Protein AF-A0A2T6LWH9-F1 (afdb_monomer)

pLDDT: mean 79.12, std 18.4, range [28.56, 93.94]

Structure (mmCIF, N/CA/C/O backbone):
data_AF-A0A2T6LWH9-F1
#
_entry.id   AF-A0A2T6LWH9-F1
#
loop_
_atom_site.group_PDB
_atom_site.id
_atom_site.type_symbol
_atom_site.label_atom_id
_atom_site.label_alt_id
_atom_site.label_comp_id
_atom_site.label_asym_id
_atom_site.label_entity_id
_atom_site.label_seq_id
_atom_site.pdbx_PDB_ins_code
_atom_site.Cartn_x
_atom_site.Cartn_y
_atom_site.Cartn_z
_atom_site.occupancy
_atom_site.B_iso_or_equiv
_atom_site.auth_seq_id
_atom_site.auth_comp_id
_atom_site.auth_asym_id
_atom_site.auth_atom_id
_atom_site.pdbx_PDB_model_num
ATOM 1 N N . MET A 1 1 ? 9.712 -21.223 -6.547 1.00 38.16 1 MET A N 1
ATOM 2 C CA . MET A 1 1 ? 8.299 -20.858 -6.329 1.00 38.16 1 MET A CA 1
ATOM 3 C C . MET A 1 1 ? 8.100 -20.949 -4.828 1.00 38.16 1 MET A C 1
ATOM 5 O O . MET A 1 1 ? 8.478 -21.967 -4.273 1.00 38.16 1 MET A O 1
ATOM 9 N N . ILE A 1 2 ? 7.774 -19.849 -4.147 1.00 47.44 2 ILE A N 1
ATOM 10 C CA . ILE A 1 2 ? 7.689 -19.846 -2.679 1.00 47.44 2 ILE A CA 1
ATOM 11 C C . ILE A 1 2 ? 6.296 -20.373 -2.325 1.00 47.44 2 ILE A C 1
ATOM 13 O O . ILE A 1 2 ? 5.320 -19.653 -2.521 1.00 47.44 2 ILE A O 1
ATOM 17 N N . ASP A 1 3 ? 6.217 -21.611 -1.842 1.00 53.75 3 ASP A N 1
ATOM 18 C CA . ASP A 1 3 ? 4.989 -22.209 -1.311 1.00 53.75 3 ASP A CA 1
ATOM 19 C C . ASP A 1 3 ? 4.709 -21.620 0.079 1.00 53.75 3 ASP A C 1
ATOM 21 O O . ASP A 1 3 ? 5.124 -22.151 1.109 1.00 53.75 3 ASP A O 1
ATOM 25 N N . LEU A 1 4 ? 4.068 -20.450 0.111 1.00 56.03 4 LEU A N 1
ATOM 26 C CA . LEU A 1 4 ? 3.491 -19.913 1.341 1.00 56.03 4 LEU A CA 1
ATOM 27 C C . LEU A 1 4 ? 2.147 -20.614 1.575 1.00 56.03 4 LEU A C 1
ATOM 29 O O . LEU A 1 4 ? 1.330 -20.636 0.653 1.00 56.03 4 LEU A O 1
ATOM 33 N N . PRO A 1 5 ? 1.886 -21.167 2.773 1.00 59.97 5 PRO A N 1
ATOM 34 C CA . PRO A 1 5 ? 0.559 -21.671 3.092 1.00 59.97 5 PRO A CA 1
ATOM 35 C C . PRO A 1 5 ? -0.444 -20.526 2.928 1.00 59.97 5 PRO A C 1
ATOM 37 O O . PRO A 1 5 ? -0.227 -19.427 3.444 1.00 59.97 5 PRO A O 1
ATOM 40 N N . GLU A 1 6 ? -1.521 -20.774 2.183 1.00 68.00 6 GLU A N 1
ATOM 41 C CA . GLU A 1 6 ? -2.600 -19.811 1.970 1.00 68.00 6 GLU A CA 1
ATOM 42 C C . GLU A 1 6 ? -3.358 -19.616 3.289 1.00 68.00 6 GLU A C 1
ATOM 44 O O . GLU A 1 6 ? -4.351 -20.274 3.588 1.00 68.00 6 GLU A O 1
ATOM 49 N N . GLN A 1 7 ? -2.823 -18.751 4.145 1.00 73.00 7 GLN A N 1
ATOM 50 C CA . GLN A 1 7 ? -3.478 -18.341 5.374 1.00 73.00 7 GLN A CA 1
ATOM 51 C C . GLN A 1 7 ? -4.470 -17.235 5.040 1.00 73.00 7 GLN A C 1
ATOM 53 O O . GLN A 1 7 ? -4.091 -16.175 4.535 1.00 73.00 7 GLN A O 1
ATOM 58 N N . ALA A 1 8 ? -5.748 -17.492 5.322 1.00 77.38 8 ALA A N 1
ATOM 59 C CA . ALA A 1 8 ? -6.783 -16.482 5.189 1.00 77.38 8 ALA A CA 1
ATOM 60 C C . ALA A 1 8 ? -6.441 -15.299 6.117 1.00 77.38 8 ALA A C 1
ATOM 62 O O . ALA A 1 8 ? -6.259 -15.508 7.319 1.00 77.38 8 ALA A O 1
ATOM 63 N N . PRO A 1 9 ? -6.303 -14.073 5.588 1.00 87.62 9 PRO A N 1
ATOM 64 C CA . PRO A 1 9 ? -5.950 -12.921 6.403 1.00 87.62 9 PRO A CA 1
ATOM 65 C C . PRO A 1 9 ? -7.119 -12.528 7.311 1.00 87.62 9 PRO A C 1
ATOM 67 O O . PRO A 1 9 ? -8.267 -12.512 6.876 1.00 87.62 9 PRO A O 1
ATOM 70 N N . ASP A 1 10 ? -6.829 -12.107 8.543 1.00 89.44 10 ASP A N 1
ATOM 71 C CA . ASP A 1 10 ? -7.868 -11.666 9.490 1.00 89.44 10 ASP A CA 1
ATOM 72 C C . ASP A 1 10 ? -8.615 -10.408 9.010 1.00 89.44 10 ASP A C 1
ATOM 74 O O . ASP A 1 10 ? -9.790 -10.189 9.323 1.00 89.44 10 ASP A O 1
ATOM 78 N N . ALA A 1 11 ? -7.930 -9.545 8.253 1.00 91.19 11 ALA A N 1
ATOM 79 C CA . ALA A 1 11 ? -8.471 -8.284 7.767 1.00 91.19 11 ALA A CA 1
ATOM 80 C C . ALA A 1 11 ? -7.978 -7.938 6.359 1.00 91.19 11 ALA A C 1
ATOM 82 O O . ALA A 1 11 ? -6.804 -8.092 6.026 1.00 91.19 11 ALA A O 1
ATOM 83 N N . PHE A 1 12 ? -8.882 -7.373 5.562 1.00 91.12 12 PHE A N 1
ATOM 84 C CA . PHE A 1 12 ? -8.615 -6.868 4.223 1.00 91.12 12 PHE A CA 1
ATOM 85 C C . PHE A 1 12 ? -8.626 -5.337 4.222 1.00 91.12 12 PHE A C 1
ATOM 87 O O . PHE A 1 12 ? -9.663 -4.712 4.462 1.00 91.12 12 PHE A O 1
ATOM 94 N N . LEU A 1 13 ? -7.470 -4.727 3.951 1.00 91.94 13 LEU A N 1
ATOM 95 C CA . LEU A 1 13 ? -7.326 -3.279 3.805 1.00 91.94 13 LEU A CA 1
ATOM 96 C C . LEU A 1 13 ? -7.368 -2.920 2.323 1.00 91.94 13 LEU A C 1
ATOM 98 O O . LEU A 1 13 ? -6.512 -3.364 1.560 1.00 91.94 13 LEU A O 1
ATOM 102 N N . ALA A 1 14 ? -8.290 -2.047 1.926 1.00 90.62 14 ALA A N 1
ATOM 103 C CA . ALA A 1 14 ? -8.326 -1.550 0.555 1.00 90.62 14 ALA A CA 1
ATOM 104 C C . ALA A 1 14 ? -8.801 -0.101 0.461 1.00 90.62 14 ALA A C 1
ATOM 106 O O . ALA A 1 14 ? -9.325 0.487 1.409 1.00 90.62 14 ALA A O 1
ATOM 107 N N . ASP A 1 15 ? -8.574 0.493 -0.707 1.00 90.00 15 ASP A N 1
ATOM 108 C CA . ASP A 1 15 ? -9.056 1.825 -1.047 1.00 90.00 15 ASP A CA 1
ATOM 109 C C . ASP A 1 15 ? -10.573 1.936 -1.072 1.00 90.00 15 ASP A C 1
ATOM 111 O O . ASP A 1 15 ? -11.290 0.989 -1.379 1.00 90.00 15 ASP A O 1
ATOM 115 N N . LYS A 1 16 ? -11.053 3.167 -0.875 1.00 90.00 16 LYS A N 1
ATOM 116 C CA . LYS A 1 16 ? -12.455 3.568 -1.076 1.00 90.00 16 LYS A CA 1
ATOM 117 C C . LYS A 1 16 ? -13.004 3.148 -2.451 1.00 90.00 16 LYS A C 1
ATOM 119 O O . LYS A 1 16 ? -14.205 2.948 -2.615 1.00 90.00 16 LYS A O 1
ATOM 124 N N . GLY A 1 17 ? -12.129 3.005 -3.451 1.00 89.38 17 GLY A N 1
ATOM 125 C CA . GLY A 1 17 ? -12.476 2.477 -4.772 1.00 89.38 17 GLY A CA 1
ATOM 126 C C . GLY A 1 17 ? -13.015 1.042 -4.740 1.00 89.38 17 GLY A C 1
ATOM 127 O O . GLY A 1 17 ? -13.869 0.717 -5.557 1.00 89.38 17 GLY A O 1
ATOM 128 N N . TYR A 1 18 ? -12.616 0.233 -3.759 1.00 89.81 18 TYR A N 1
ATOM 129 C CA . TYR A 1 18 ? -13.063 -1.150 -3.566 1.00 89.81 18 TYR A CA 1
ATOM 130 C C . TYR A 1 18 ? -14.319 -1.269 -2.691 1.00 89.81 18 TYR A C 1
ATOM 132 O O . TYR A 1 18 ? -14.712 -2.372 -2.319 1.00 89.81 18 TYR A O 1
ATOM 140 N N . ASP A 1 19 ? -14.974 -0.153 -2.352 1.00 90.12 19 ASP A N 1
ATOM 141 C CA . ASP A 1 19 ? -16.279 -0.179 -1.689 1.00 90.12 19 ASP A CA 1
ATOM 142 C C . ASP A 1 19 ? -17.367 -0.604 -2.687 1.00 90.12 19 ASP A C 1
ATOM 144 O O . ASP A 1 19 ? -18.048 0.226 -3.290 1.00 90.12 19 ASP A O 1
ATOM 148 N N . ALA A 1 20 ? -17.482 -1.915 -2.883 1.00 91.50 20 ALA A N 1
ATOM 149 C CA . ALA A 1 20 ? -18.544 -2.567 -3.631 1.00 91.50 20 ALA A CA 1
ATOM 150 C C . ALA A 1 20 ? -19.192 -3.644 -2.756 1.00 91.50 20 ALA A C 1
ATOM 152 O O . ALA A 1 20 ? -18.507 -4.343 -2.006 1.00 91.50 20 ALA A O 1
ATOM 153 N N . ASP A 1 21 ? -20.509 -3.799 -2.871 1.00 91.62 21 ASP A N 1
ATOM 154 C CA . ASP A 1 21 ? -21.256 -4.745 -2.035 1.00 91.62 21 ASP A CA 1
ATOM 155 C C . ASP A 1 21 ? -20.889 -6.195 -2.339 1.00 91.62 21 ASP A C 1
ATOM 157 O O . ASP A 1 21 ? -20.741 -6.980 -1.410 1.00 91.62 21 ASP A O 1
ATOM 161 N N . ALA A 1 22 ? -20.612 -6.514 -3.606 1.00 92.44 22 ALA A N 1
ATOM 162 C CA . ALA A 1 22 ? -20.101 -7.824 -4.006 1.00 92.44 22 ALA A CA 1
ATOM 163 C C . ALA A 1 22 ? -18.764 -8.164 -3.320 1.00 92.44 22 ALA A C 1
ATOM 165 O O . ALA A 1 22 ? -18.598 -9.266 -2.811 1.00 92.44 22 ALA A O 1
ATOM 166 N N . ILE A 1 23 ? -17.838 -7.199 -3.238 1.00 91.69 23 ILE A N 1
ATOM 167 C CA . ILE A 1 23 ? -16.536 -7.390 -2.577 1.00 91.69 23 ILE A CA 1
ATOM 168 C C . ILE A 1 23 ? -16.736 -7.607 -1.076 1.00 91.69 23 ILE A C 1
ATOM 170 O O . ILE A 1 23 ? -16.125 -8.486 -0.481 1.00 91.69 23 ILE A O 1
ATOM 174 N N . ARG A 1 24 ? -17.606 -6.819 -0.439 1.00 91.50 24 ARG A N 1
ATOM 175 C CA . ARG A 1 24 ? -17.889 -6.974 0.993 1.00 91.50 24 ARG A CA 1
ATOM 176 C C . ARG A 1 24 ? -18.602 -8.289 1.310 1.00 91.50 24 ARG A C 1
ATOM 178 O O . ARG A 1 24 ? -18.323 -8.858 2.359 1.00 91.50 24 ARG A O 1
ATOM 185 N N . ALA A 1 25 ? -19.493 -8.749 0.433 1.00 92.88 25 ALA A N 1
ATOM 186 C CA . ALA A 1 25 ? -20.184 -10.026 0.573 1.00 92.88 25 ALA A CA 1
ATOM 187 C C . ALA A 1 25 ? -19.205 -11.205 0.476 1.00 92.88 25 ALA A C 1
ATOM 189 O O . ALA A 1 25 ? -19.201 -12.045 1.370 1.00 92.88 25 ALA A O 1
ATOM 190 N N . ASP A 1 26 ? -18.314 -11.206 -0.521 1.00 92.69 26 ASP A N 1
ATOM 191 C CA . ASP A 1 26 ? -17.258 -12.223 -0.663 1.00 92.69 26 ASP A CA 1
ATOM 192 C C . ASP A 1 26 ? -16.306 -12.231 0.550 1.00 92.69 26 ASP A C 1
ATOM 194 O O . ASP A 1 26 ? -15.997 -13.283 1.107 1.00 92.69 26 ASP A O 1
ATOM 198 N N . LEU A 1 27 ? -15.906 -11.055 1.052 1.00 92.25 27 LEU A N 1
ATOM 199 C CA . LEU A 1 27 ? -15.089 -10.964 2.269 1.00 92.25 27 LEU A CA 1
ATOM 200 C C . LEU A 1 27 ? -15.820 -11.502 3.508 1.00 92.25 27 LEU A C 1
ATOM 202 O O . LEU A 1 27 ? -15.203 -12.165 4.341 1.00 92.25 27 LEU A O 1
ATOM 206 N N . ALA A 1 28 ? -17.124 -11.240 3.632 1.00 91.75 28 ALA A N 1
ATOM 207 C CA . ALA A 1 28 ? -17.933 -11.752 4.733 1.00 91.75 28 ALA A CA 1
ATOM 208 C C . ALA A 1 28 ? -18.085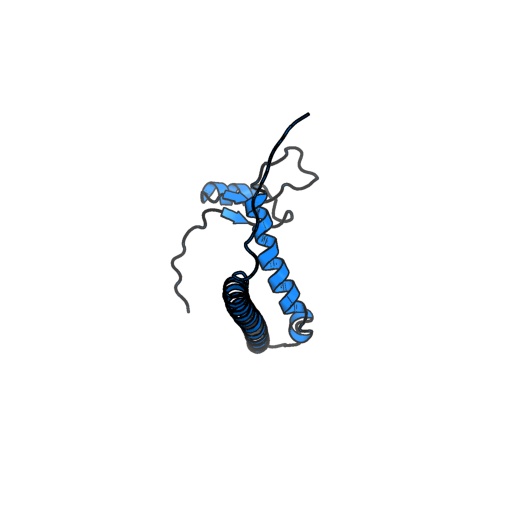 -13.280 4.670 1.00 91.75 28 ALA A C 1
ATOM 210 O O . ALA A 1 28 ? -17.960 -13.941 5.702 1.00 91.75 28 ALA A O 1
ATOM 211 N N . GLU A 1 29 ? -18.280 -13.844 3.475 1.00 92.94 29 GLU A N 1
ATOM 212 C CA . GLU A 1 29 ? -18.329 -15.292 3.239 1.00 92.94 29 GLU A CA 1
ATOM 213 C C . GLU A 1 29 ? -17.015 -15.970 3.650 1.00 92.94 29 GLU A C 1
ATOM 215 O O . GLU A 1 29 ? -17.013 -16.986 4.348 1.00 92.94 29 GLU A O 1
ATOM 220 N N . ARG A 1 30 ? -15.883 -15.339 3.322 1.00 90.88 30 ARG A N 1
ATOM 221 C CA . ARG A 1 30 ? -14.537 -15.798 3.697 1.00 90.88 30 ARG A CA 1
ATOM 222 C C . ARG A 1 30 ? -14.161 -15.514 5.155 1.00 90.88 30 ARG A C 1
ATOM 224 O O . ARG A 1 30 ? -13.056 -15.858 5.564 1.00 90.88 30 ARG A O 1
ATOM 231 N N . LYS A 1 31 ? -15.051 -14.898 5.945 1.00 91.69 31 LYS A N 1
ATOM 232 C CA . LYS A 1 31 ? -14.813 -14.468 7.339 1.00 91.69 31 LYS A CA 1
ATOM 233 C C . LYS A 1 31 ? -13.643 -13.483 7.497 1.00 91.69 31 LYS A C 1
ATOM 235 O O . LYS A 1 31 ? -13.013 -13.430 8.549 1.00 91.69 31 LYS A O 1
ATOM 240 N N . ILE A 1 32 ? -13.379 -12.670 6.476 1.00 92.31 32 ILE A N 1
ATOM 241 C CA . ILE A 1 32 ? -12.313 -11.662 6.468 1.00 92.31 32 ILE A CA 1
ATOM 242 C C . ILE A 1 32 ? -12.902 -10.296 6.833 1.00 92.31 32 ILE A C 1
ATOM 244 O O . ILE A 1 32 ? -13.871 -9.829 6.227 1.00 92.31 32 ILE A O 1
ATOM 248 N N . LYS A 1 33 ? -12.300 -9.589 7.797 1.00 92.62 33 LYS A N 1
ATOM 249 C CA . LYS A 1 33 ? -12.771 -8.254 8.197 1.00 92.62 33 LYS A CA 1
ATOM 250 C C . LYS A 1 33 ? -12.495 -7.222 7.099 1.00 92.62 33 LYS A C 1
ATOM 252 O O . LYS A 1 33 ? -11.346 -6.877 6.836 1.00 92.62 33 LYS A O 1
ATOM 257 N N . ALA A 1 34 ? -13.542 -6.651 6.505 1.00 92.81 34 ALA A N 1
ATOM 258 C CA . ALA A 1 34 ? -13.408 -5.597 5.498 1.00 92.81 34 ALA A CA 1
ATOM 259 C C . ALA A 1 34 ? -13.078 -4.229 6.132 1.00 92.81 34 ALA A C 1
ATOM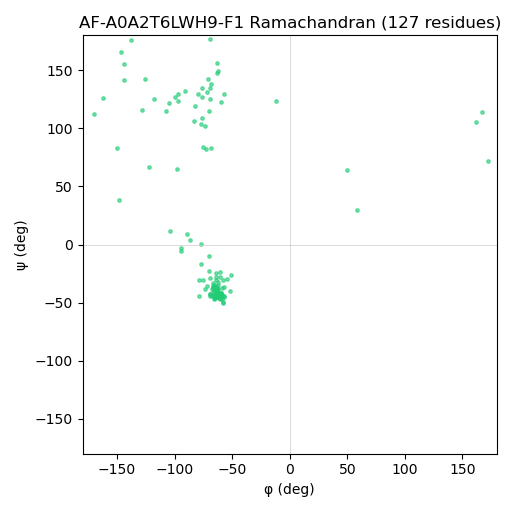 261 O O . ALA A 1 34 ? -13.957 -3.536 6.649 1.00 92.81 34 ALA A O 1
ATOM 262 N N . VAL A 1 35 ? -11.819 -3.793 6.044 1.00 93.94 35 VAL A N 1
ATOM 263 C CA . VAL A 1 35 ? -11.355 -2.465 6.484 1.00 93.94 35 VAL A CA 1
ATOM 264 C C . VAL A 1 35 ? -11.274 -1.532 5.275 1.00 93.94 35 VAL A C 1
ATOM 266 O O . VAL A 1 35 ? -10.209 -1.088 4.845 1.00 93.94 35 VAL A O 1
ATOM 269 N N . ILE A 1 36 ? -12.450 -1.264 4.707 1.00 92.44 36 ILE A N 1
ATOM 270 C CA . ILE A 1 36 ? -12.637 -0.420 3.524 1.00 92.44 36 ILE A CA 1
ATOM 271 C C . ILE A 1 36 ? -13.505 0.779 3.923 1.00 92.44 36 ILE A C 1
ATOM 273 O O . ILE A 1 36 ? -14.617 0.576 4.427 1.00 92.44 36 ILE A O 1
ATOM 277 N N . PRO A 1 37 ? -13.056 2.024 3.698 1.00 92.06 37 PRO A N 1
ATOM 278 C CA . PRO A 1 37 ? -13.881 3.197 3.935 1.00 92.06 37 PRO A CA 1
ATOM 279 C C . PRO A 1 37 ? -15.029 3.248 2.924 1.00 92.06 37 PRO A C 1
ATOM 281 O O . PRO A 1 37 ? -14.836 3.009 1.732 1.00 92.06 37 PRO A O 1
ATOM 284 N N . GLY A 1 38 ? -16.225 3.601 3.393 1.00 91.12 38 GLY A N 1
ATOM 285 C CA . GLY A 1 38 ? -17.391 3.758 2.524 1.00 91.12 38 GLY A CA 1
ATOM 286 C C . GLY A 1 38 ? -17.223 4.886 1.497 1.00 91.12 38 GLY A C 1
ATOM 287 O O . GLY A 1 38 ? -16.594 5.919 1.765 1.00 91.12 38 GLY A O 1
ATOM 288 N N . ARG A 1 39 ? -17.816 4.714 0.312 1.00 89.06 39 ARG A N 1
ATOM 289 C CA . ARG A 1 39 ? -17.941 5.774 -0.692 1.00 89.06 39 ARG A CA 1
ATOM 290 C C . ARG A 1 39 ? -18.786 6.931 -0.154 1.00 89.06 39 ARG A C 1
ATOM 292 O O . ARG A 1 39 ? -19.702 6.735 0.633 1.00 89.06 39 ARG A O 1
ATOM 299 N N . SER A 1 40 ? -18.493 8.154 -0.603 1.00 86.19 40 SER A N 1
ATOM 300 C CA . SER A 1 40 ? -19.229 9.360 -0.175 1.00 86.19 40 SER A CA 1
ATOM 301 C C . SER A 1 40 ? -20.693 9.337 -0.609 1.00 86.19 40 SER A C 1
ATOM 303 O O . SER A 1 40 ? -21.532 9.907 0.072 1.00 86.19 40 SER A O 1
ATOM 305 N N . ASN A 1 41 ? -20.998 8.646 -1.709 1.00 86.69 41 ASN A N 1
ATOM 306 C CA . ASN A 1 41 ? -22.350 8.545 -2.261 1.00 86.69 41 ASN A CA 1
ATOM 307 C C . ASN A 1 41 ? -23.163 7.405 -1.626 1.00 86.69 41 ASN A C 1
ATOM 309 O O . ASN A 1 41 ? -24.271 7.113 -2.072 1.00 86.69 41 ASN A O 1
ATOM 313 N N . ARG A 1 42 ? -22.614 6.708 -0.624 1.00 86.69 42 ARG A N 1
ATOM 314 C CA . ARG A 1 42 ? -23.304 5.596 0.022 1.00 86.69 42 ARG A CA 1
ATOM 315 C C . ARG A 1 42 ? -24.374 6.141 0.967 1.00 86.69 42 ARG A C 1
ATOM 317 O O . ARG A 1 42 ? -24.074 6.944 1.844 1.00 86.69 42 ARG A O 1
ATOM 324 N N . ARG A 1 43 ? -25.616 5.672 0.806 1.00 87.38 43 ARG A N 1
ATOM 325 C CA . ARG A 1 43 ? -26.749 6.059 1.670 1.00 87.38 43 ARG A CA 1
ATOM 326 C C . ARG A 1 43 ? -26.547 5.631 3.123 1.00 87.38 43 ARG A C 1
ATOM 328 O O . ARG A 1 43 ? -26.916 6.356 4.037 1.00 87.38 43 ARG A O 1
ATOM 335 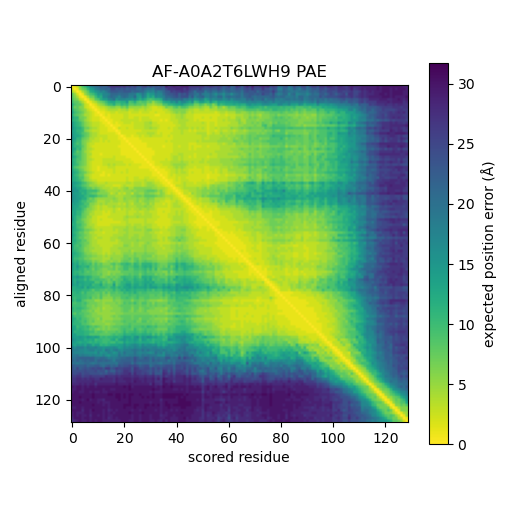N N . VAL A 1 44 ? -25.956 4.455 3.320 1.00 86.94 44 VAL A N 1
ATOM 336 C CA . VAL A 1 44 ? -25.663 3.895 4.641 1.00 86.94 44 VAL A CA 1
ATOM 337 C C . VAL A 1 44 ? -24.176 4.037 4.917 1.00 86.94 44 VAL A C 1
ATOM 339 O O . VAL A 1 44 ? -23.342 3.531 4.162 1.00 86.94 44 VAL A O 1
ATOM 342 N N . LYS A 1 45 ? -23.839 4.722 6.009 1.00 86.38 45 LYS A N 1
ATOM 343 C CA . LYS A 1 45 ? -22.455 4.862 6.452 1.00 86.38 45 LYS A CA 1
ATOM 344 C C . LYS A 1 45 ? -21.961 3.530 7.008 1.00 86.38 45 LYS A C 1
ATOM 346 O O . LYS A 1 45 ? -22.629 2.914 7.830 1.00 86.38 45 LYS A O 1
ATOM 351 N N . ILE A 1 46 ? -20.781 3.109 6.563 1.00 88.19 46 ILE A N 1
ATOM 352 C CA . ILE A 1 46 ? -20.123 1.913 7.082 1.00 88.19 46 ILE A CA 1
ATOM 353 C C . ILE A 1 46 ? -19.067 2.320 8.096 1.00 88.19 46 ILE A C 1
ATOM 355 O O . ILE A 1 46 ? -18.183 3.1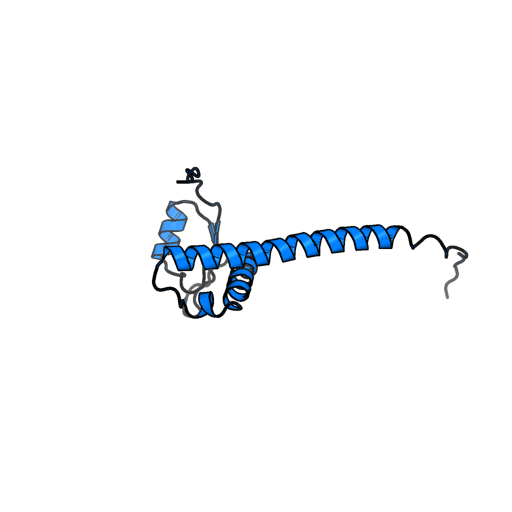27 7.792 1.00 88.19 46 ILE A O 1
ATOM 359 N N . GLU A 1 47 ? -19.151 1.719 9.277 1.00 88.62 47 GLU A N 1
ATOM 360 C CA . GLU A 1 47 ? -18.105 1.790 10.286 1.00 88.62 47 GLU A CA 1
ATOM 361 C C . GLU A 1 47 ? -16.943 0.869 9.905 1.00 88.62 47 GLU A C 1
ATOM 363 O O . GLU A 1 47 ? -17.125 -0.270 9.475 1.00 88.62 47 GLU A O 1
ATOM 368 N N . TYR A 1 48 ? -15.728 1.390 10.034 1.00 90.00 48 TYR A N 1
ATOM 369 C CA . TYR A 1 48 ? -14.499 0.669 9.731 1.00 90.00 48 TYR A CA 1
ATOM 370 C C . TYR A 1 48 ? -13.410 1.066 10.724 1.00 90.00 48 TYR A C 1
ATOM 372 O O . TYR A 1 48 ? -13.417 2.160 11.294 1.00 90.00 48 TYR A O 1
ATOM 380 N N . ASP A 1 49 ? -12.440 0.176 10.908 1.00 91.81 49 ASP A N 1
ATOM 381 C CA . ASP A 1 49 ? -11.320 0.417 11.808 1.00 91.81 49 ASP A CA 1
ATOM 382 C C . ASP A 1 49 ? -10.343 1.435 11.202 1.00 91.81 49 ASP A C 1
ATOM 384 O O . ASP A 1 49 ? -9.541 1.126 10.316 1.00 91.81 49 ASP A O 1
ATOM 388 N N . ARG A 1 50 ? -10.414 2.681 11.680 1.00 90.50 50 ARG A N 1
ATOM 389 C CA . ARG A 1 50 ? -9.547 3.774 11.217 1.00 90.50 50 ARG A CA 1
ATOM 390 C C . ARG A 1 50 ? -8.083 3.568 11.593 1.00 90.50 50 ARG A C 1
ATOM 392 O O . ARG A 1 50 ? -7.208 4.000 10.842 1.00 90.50 50 ARG A O 1
ATOM 399 N N . ALA A 1 51 ? -7.809 2.949 12.741 1.00 91.44 51 ALA A N 1
ATOM 400 C CA . ALA A 1 51 ? -6.444 2.718 13.200 1.00 91.44 51 ALA A CA 1
ATOM 401 C C . ALA A 1 51 ? -5.754 1.687 12.303 1.00 91.44 51 ALA A C 1
ATOM 403 O O . ALA A 1 51 ? -4.619 1.897 11.869 1.00 91.44 51 ALA A O 1
ATOM 404 N N . LEU A 1 52 ? -6.479 0.626 11.953 1.00 90.31 52 LEU A N 1
ATOM 405 C CA . LEU A 1 52 ? -6.012 -0.407 11.039 1.00 90.31 52 LEU A CA 1
ATOM 406 C C . LEU A 1 52 ? -5.893 0.138 9.607 1.00 90.31 52 LEU A C 1
ATOM 408 O O . LEU A 1 52 ? -4.856 -0.035 8.970 1.00 90.31 52 LEU A O 1
ATOM 412 N N . TYR A 1 53 ? -6.864 0.931 9.141 1.00 92.62 53 TYR A N 1
ATOM 413 C CA . TYR A 1 53 ? -6.795 1.597 7.834 1.00 92.62 53 TYR A CA 1
ATOM 414 C C . TYR A 1 53 ? -5.554 2.500 7.678 1.00 92.62 53 TYR A C 1
ATOM 416 O O . TYR A 1 53 ? -4.937 2.536 6.612 1.00 92.62 53 TYR A O 1
ATOM 424 N N . LYS A 1 54 ? -5.118 3.183 8.748 1.00 90.06 54 LYS A N 1
ATOM 425 C CA . LYS A 1 54 ? -3.917 4.042 8.737 1.00 90.06 54 LYS A CA 1
ATOM 426 C C . LYS A 1 54 ? -2.632 3.276 8.401 1.00 90.06 54 LYS A C 1
ATOM 428 O O . LYS A 1 54 ? -1.676 3.877 7.910 1.00 90.06 54 LYS A O 1
ATOM 433 N N . GLN A 1 55 ? -2.589 1.962 8.627 1.00 89.44 55 GLN A N 1
ATOM 434 C CA . GLN A 1 55 ? -1.413 1.148 8.309 1.00 89.44 55 GLN A CA 1
ATOM 435 C C . GLN A 1 55 ? -1.109 1.114 6.806 1.00 89.44 55 GLN A C 1
ATOM 437 O O . GLN A 1 55 ? 0.059 0.987 6.432 1.00 89.44 55 GLN A O 1
ATOM 442 N N . ARG A 1 56 ? -2.114 1.338 5.949 1.00 89.88 56 ARG A N 1
ATOM 443 C CA . ARG A 1 56 ? -1.944 1.418 4.493 1.00 89.88 56 ARG A CA 1
ATOM 444 C C . ARG A 1 56 ? -0.959 2.504 4.055 1.00 89.88 56 ARG A C 1
ATOM 446 O O . ARG A 1 56 ? -0.233 2.306 3.084 1.00 89.88 56 ARG A O 1
ATOM 453 N N . ASN A 1 57 ? -0.846 3.594 4.820 1.00 90.06 57 ASN A N 1
ATOM 454 C CA . ASN A 1 57 ? 0.119 4.663 4.552 1.00 90.06 57 ASN A CA 1
ATOM 455 C C . ASN A 1 57 ? 1.560 4.132 4.451 1.00 90.06 57 ASN A C 1
ATOM 457 O O . ASN A 1 57 ? 2.365 4.669 3.702 1.00 90.06 57 ASN A O 1
ATOM 461 N N . ARG A 1 58 ? 1.904 3.046 5.159 1.00 87.81 58 ARG A N 1
ATOM 462 C CA . ARG A 1 58 ? 3.241 2.434 5.068 1.00 87.81 58 ARG A CA 1
ATOM 463 C C . ARG A 1 58 ? 3.531 1.908 3.661 1.00 87.81 58 ARG A C 1
ATOM 465 O O . ARG A 1 58 ? 4.629 2.110 3.148 1.00 87.81 58 ARG A O 1
ATOM 472 N N . ILE A 1 59 ? 2.537 1.275 3.039 1.00 87.12 59 ILE A N 1
ATOM 473 C CA . ILE A 1 59 ? 2.626 0.742 1.677 1.00 87.12 59 ILE A CA 1
ATOM 474 C C . ILE A 1 59 ? 2.698 1.899 0.672 1.00 87.12 59 ILE A C 1
ATOM 476 O O . ILE A 1 59 ? 3.549 1.898 -0.215 1.00 87.12 59 ILE A O 1
ATOM 480 N N . GLU A 1 60 ? 1.868 2.929 0.846 1.00 89.19 60 GLU A N 1
ATOM 481 C CA . GLU A 1 60 ? 1.886 4.127 -0.005 1.00 89.19 60 GLU A CA 1
ATOM 482 C C . GLU A 1 60 ? 3.229 4.863 0.058 1.00 89.19 60 GLU A C 1
ATOM 484 O O . GLU A 1 60 ? 3.798 5.192 -0.984 1.00 89.19 60 GLU A O 1
ATOM 489 N N . CYS A 1 61 ? 3.782 5.061 1.260 1.00 89.31 61 CYS A N 1
ATOM 490 C CA . CYS A 1 61 ? 5.110 5.642 1.440 1.00 89.31 61 CYS A CA 1
ATOM 491 C C . CYS A 1 61 ? 6.183 4.812 0.727 1.00 89.31 61 CYS A C 1
ATOM 493 O O . CYS A 1 61 ? 7.027 5.381 0.036 1.00 89.31 61 CYS A O 1
ATOM 495 N N . MET A 1 62 ? 6.139 3.478 0.837 1.00 87.94 62 MET A N 1
ATOM 496 C CA . MET A 1 62 ? 7.075 2.593 0.136 1.00 87.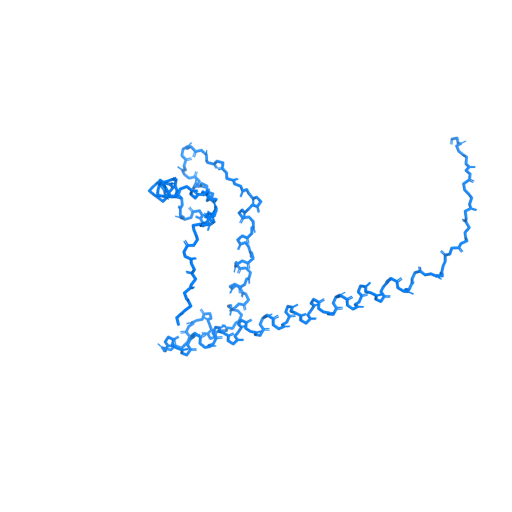94 62 MET A CA 1
ATOM 497 C C . MET A 1 62 ? 7.015 2.804 -1.383 1.00 87.94 62 MET A C 1
ATOM 499 O O . MET A 1 62 ? 8.049 3.020 -2.015 1.00 87.94 62 MET A O 1
ATOM 503 N N . PHE A 1 63 ? 5.818 2.807 -1.974 1.00 86.75 63 PHE A N 1
ATOM 504 C CA . PHE A 1 63 ? 5.665 3.066 -3.408 1.00 86.75 63 PHE A CA 1
ATOM 505 C C . PHE A 1 63 ? 6.093 4.482 -3.800 1.00 86.75 63 PHE A C 1
ATOM 507 O O . PHE A 1 63 ? 6.697 4.660 -4.858 1.00 86.75 63 PHE A O 1
ATOM 514 N N . GLY A 1 64 ? 5.845 5.479 -2.948 1.00 90.56 64 GLY A N 1
ATOM 515 C CA . GLY A 1 64 ? 6.361 6.835 -3.126 1.00 90.56 64 GLY A CA 1
ATOM 516 C C . GLY A 1 64 ? 7.888 6.859 -3.216 1.00 90.56 64 GLY A C 1
ATOM 517 O O . GLY A 1 64 ? 8.442 7.471 -4.126 1.00 90.56 64 GLY A O 1
ATOM 518 N N . HIS A 1 65 ? 8.577 6.120 -2.343 1.00 88.31 65 HIS A N 1
ATOM 519 C CA . HIS A 1 65 ? 10.035 5.995 -2.389 1.00 88.31 65 HIS A CA 1
ATOM 520 C C . HIS A 1 65 ? 10.538 5.266 -3.638 1.00 88.31 65 HIS A C 1
ATOM 522 O O . HIS A 1 65 ? 11.540 5.686 -4.217 1.00 88.31 65 HIS A O 1
ATOM 528 N N . LEU A 1 66 ? 9.850 4.211 -4.083 1.00 89.88 66 LEU A N 1
ATOM 529 C CA . LEU A 1 66 ? 10.203 3.508 -5.321 1.00 89.88 66 LEU A CA 1
ATOM 530 C C . LEU A 1 66 ? 10.057 4.415 -6.549 1.00 89.88 66 LEU A C 1
ATOM 532 O O . LEU A 1 66 ? 10.910 4.395 -7.435 1.00 89.88 66 LEU A O 1
ATOM 536 N N . LYS A 1 67 ? 9.031 5.273 -6.567 1.00 88.12 67 LYS A N 1
ATOM 537 C CA . LYS A 1 67 ? 8.777 6.232 -7.651 1.00 88.12 67 LYS A CA 1
ATOM 538 C C . LYS A 1 67 ? 9.784 7.386 -7.731 1.00 88.12 67 LYS A C 1
ATOM 540 O O . LYS A 1 67 ? 9.797 8.088 -8.735 1.00 88.12 67 LYS A O 1
ATOM 545 N N . ILE A 1 68 ? 10.668 7.563 -6.745 1.00 88.94 68 ILE A N 1
ATOM 546 C CA . ILE A 1 68 ? 11.814 8.486 -6.874 1.00 88.94 68 ILE A CA 1
ATOM 547 C C . ILE A 1 68 ? 12.737 8.026 -8.013 1.00 88.94 68 ILE A C 1
ATOM 549 O O . ILE A 1 68 ? 13.351 8.843 -8.698 1.00 88.94 68 ILE A O 1
ATOM 553 N N . ASN A 1 69 ? 12.832 6.713 -8.242 1.00 86.69 69 ASN A N 1
ATOM 554 C CA . ASN A 1 69 ? 13.566 6.184 -9.378 1.00 86.69 69 ASN A CA 1
ATOM 555 C C . ASN A 1 69 ? 12.736 6.362 -10.657 1.00 86.69 69 ASN A C 1
ATOM 557 O O . ASN A 1 69 ? 11.750 5.652 -10.870 1.00 86.69 69 ASN A O 1
ATOM 561 N N . ARG A 1 70 ? 13.174 7.280 -11.529 1.00 88.38 70 ARG A N 1
ATOM 562 C CA . ARG A 1 70 ? 12.514 7.570 -12.811 1.00 88.38 70 ARG A CA 1
ATOM 563 C C . ARG A 1 70 ? 12.277 6.312 -13.647 1.00 88.38 70 ARG A C 1
ATOM 565 O O . ARG A 1 70 ? 11.196 6.182 -14.201 1.00 88.38 70 ARG A O 1
ATOM 572 N N . ALA A 1 71 ? 13.227 5.373 -13.675 1.00 87.31 71 ALA A N 1
ATOM 573 C CA . ALA A 1 71 ? 13.099 4.141 -14.455 1.00 87.31 71 ALA A CA 1
ATOM 574 C C . ALA A 1 71 ? 11.931 3.257 -14.003 1.00 87.31 71 ALA A C 1
ATOM 576 O O . ALA A 1 71 ? 11.255 2.653 -14.835 1.00 87.31 71 ALA A O 1
ATOM 577 N N . ILE A 1 72 ? 11.652 3.244 -12.698 1.00 89.50 72 ILE A N 1
ATOM 578 C CA . ILE A 1 72 ? 10.519 2.518 -12.120 1.00 89.50 72 ILE A CA 1
ATOM 579 C C . ILE A 1 72 ? 9.227 3.311 -12.325 1.00 89.50 72 ILE A C 1
ATOM 581 O O . ILE A 1 72 ? 8.214 2.740 -12.718 1.00 89.50 72 ILE A O 1
ATOM 585 N N . ALA A 1 73 ? 9.256 4.626 -12.088 1.00 90.19 73 ALA A N 1
ATOM 586 C CA . ALA A 1 73 ? 8.072 5.479 -12.162 1.00 90.19 73 ALA A CA 1
ATOM 587 C C . ALA A 1 73 ? 7.444 5.523 -13.560 1.00 90.19 73 ALA A C 1
ATOM 589 O O . ALA A 1 73 ? 6.223 5.455 -13.679 1.00 90.19 73 ALA A O 1
ATOM 590 N N . THR A 1 74 ? 8.266 5.628 -14.605 1.00 89.50 74 THR A N 1
ATOM 591 C CA . THR A 1 74 ? 7.796 5.678 -15.996 1.00 89.50 74 THR A CA 1
ATOM 592 C C . THR A 1 74 ? 7.788 4.314 -16.671 1.00 89.50 74 THR A C 1
ATOM 594 O O . THR A 1 74 ? 7.367 4.232 -17.819 1.00 89.50 74 THR A O 1
ATOM 597 N N . ARG A 1 75 ? 8.252 3.258 -15.983 1.00 87.50 75 ARG A N 1
ATOM 598 C CA . ARG A 1 75 ? 8.413 1.906 -16.533 1.00 87.50 75 ARG A CA 1
ATOM 599 C C . ARG A 1 75 ? 9.177 1.928 -17.867 1.00 87.50 75 ARG A C 1
ATOM 601 O O . ARG A 1 75 ? 8.632 1.591 -18.911 1.00 87.50 75 ARG A O 1
ATOM 608 N N . TYR A 1 76 ? 10.441 2.356 -17.834 1.00 86.50 76 TYR A N 1
ATOM 609 C CA . TYR A 1 76 ? 11.267 2.400 -19.052 1.00 86.50 76 TYR A CA 1
ATOM 610 C C . TYR A 1 76 ? 11.643 1.009 -19.582 1.00 86.50 76 TYR A C 1
ATOM 612 O O . TYR A 1 76 ? 11.829 0.846 -20.786 1.00 86.50 76 TYR A O 1
ATOM 620 N N . ASP A 1 77 ? 11.752 0.013 -18.702 1.00 87.50 77 ASP A N 1
ATOM 621 C CA . ASP A 1 77 ? 12.075 -1.359 -19.089 1.00 87.50 77 ASP A CA 1
ATOM 622 C C . ASP A 1 77 ? 10.930 -2.017 -19.871 1.00 87.50 77 ASP A C 1
ATOM 624 O O . ASP A 1 77 ? 9.798 -2.122 -19.392 1.00 87.50 77 ASP A O 1
ATOM 628 N N . GLN A 1 78 ? 11.253 -2.518 -21.066 1.00 87.50 78 GLN A N 1
ATOM 629 C CA . GLN A 1 78 ? 10.307 -3.232 -21.931 1.00 87.50 78 GLN A CA 1
ATOM 630 C C . GLN A 1 78 ? 10.099 -4.689 -21.489 1.00 87.50 78 GLN A C 1
ATOM 632 O O . GLN A 1 78 ? 9.015 -5.245 -21.654 1.00 87.50 78 GLN A O 1
ATOM 637 N N . LEU A 1 79 ? 11.126 -5.307 -20.895 1.00 93.12 79 LEU A N 1
ATOM 638 C CA . LEU A 1 79 ? 11.073 -6.680 -20.398 1.00 93.12 79 LEU A CA 1
ATOM 639 C C . LEU A 1 79 ? 10.638 -6.709 -18.931 1.00 93.12 79 LEU A C 1
ATOM 641 O O . LEU A 1 79 ? 11.203 -6.012 -18.085 1.00 93.12 79 LEU A O 1
ATOM 645 N N . ALA A 1 80 ? 9.681 -7.584 -18.610 1.00 91.12 80 ALA A N 1
ATOM 646 C CA . ALA A 1 80 ? 9.180 -7.753 -17.245 1.00 91.12 80 ALA A CA 1
ATOM 647 C C . ALA A 1 80 ? 10.290 -8.142 -16.252 1.00 91.12 80 ALA A C 1
ATOM 649 O O . ALA A 1 80 ? 10.314 -7.637 -15.132 1.00 91.12 80 ALA A O 1
ATOM 650 N N . ASN A 1 81 ? 11.239 -8.981 -16.680 1.00 93.06 81 ASN A N 1
ATOM 651 C CA . ASN A 1 81 ? 12.354 -9.428 -15.841 1.00 93.06 81 ASN A CA 1
ATOM 652 C C . ASN A 1 81 ? 13.298 -8.276 -15.476 1.00 93.06 81 ASN A C 1
ATOM 654 O O . ASN A 1 81 ? 13.671 -8.134 -14.313 1.00 93.06 81 ASN A O 1
ATOM 658 N N . SER A 1 82 ? 13.646 -7.427 -16.448 1.00 90.62 82 SER A N 1
ATOM 659 C CA . SER A 1 82 ? 14.50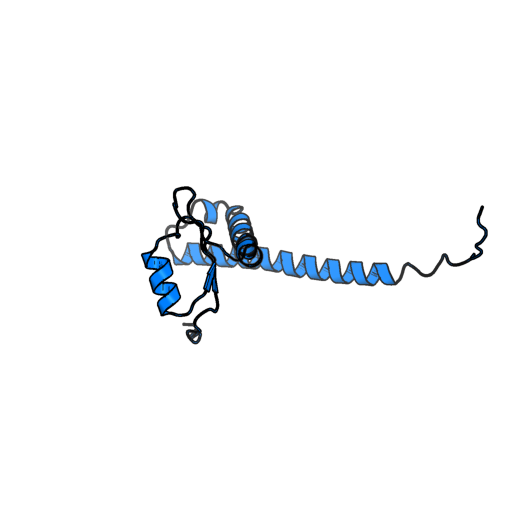3 -6.258 -16.218 1.00 90.62 82 SER A CA 1
ATOM 660 C C . SER A 1 82 ? 13.826 -5.256 -15.285 1.00 90.62 82 SER A C 1
ATOM 662 O O . SER A 1 82 ? 14.429 -4.815 -14.307 1.00 90.62 82 SER A O 1
ATOM 664 N N . PHE A 1 83 ? 12.535 -4.988 -15.511 1.00 91.06 83 PHE A N 1
ATOM 665 C CA . PHE A 1 83 ? 11.738 -4.134 -14.632 1.00 91.06 83 PHE A CA 1
ATOM 666 C C . PHE A 1 83 ? 11.699 -4.669 -13.194 1.00 91.06 83 PHE A C 1
ATOM 668 O O . PHE A 1 83 ? 11.934 -3.925 -12.240 1.00 91.06 83 PHE A O 1
ATOM 675 N N . LEU A 1 84 ? 11.446 -5.971 -13.026 1.00 92.00 84 LEU A N 1
ATOM 676 C CA . LEU A 1 84 ? 11.416 -6.612 -11.714 1.00 92.00 84 LEU A CA 1
ATOM 677 C C . LEU A 1 84 ? 12.784 -6.528 -11.016 1.00 92.00 84 LEU A C 1
ATOM 679 O O . LEU A 1 84 ? 12.851 -6.197 -9.832 1.00 92.00 84 LEU A O 1
ATOM 683 N N . GLY A 1 85 ? 13.878 -6.739 -11.754 1.00 92.50 85 GLY A N 1
ATOM 684 C CA .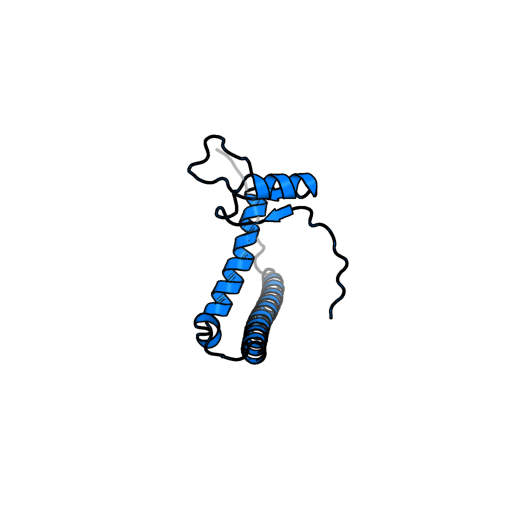 GLY A 1 85 ? 15.242 -6.555 -11.253 1.00 92.50 85 GLY A CA 1
ATOM 685 C C . GLY A 1 85 ? 15.490 -5.136 -10.733 1.00 92.50 85 GLY A C 1
ATOM 686 O O . GLY A 1 85 ? 15.997 -4.959 -9.623 1.00 92.50 85 GLY A O 1
ATOM 687 N N . MET A 1 86 ? 15.052 -4.117 -11.476 1.00 91.44 86 MET A N 1
ATOM 688 C CA . MET A 1 86 ? 15.152 -2.717 -11.051 1.00 91.44 86 MET A CA 1
ATOM 689 C C . MET A 1 86 ? 14.330 -2.421 -9.791 1.00 91.44 86 MET A C 1
ATOM 691 O O . MET A 1 86 ? 14.810 -1.722 -8.892 1.00 91.44 86 MET A O 1
ATOM 695 N N . VAL A 1 87 ? 13.123 -2.987 -9.681 1.00 92.12 87 VAL A N 1
ATOM 696 C CA . VAL A 1 87 ? 12.293 -2.889 -8.470 1.00 92.12 87 VAL A CA 1
ATOM 697 C C . VAL A 1 87 ? 12.994 -3.531 -7.272 1.00 92.12 87 VAL A C 1
ATOM 699 O O . VAL A 1 87 ? 13.054 -2.912 -6.204 1.00 92.12 87 VAL A O 1
ATOM 702 N N . HIS A 1 88 ? 13.582 -4.719 -7.433 1.00 92.69 88 HIS A N 1
ATOM 703 C CA . HIS A 1 88 ? 14.342 -5.375 -6.368 1.00 92.69 88 HIS A CA 1
ATOM 704 C C . HIS A 1 88 ? 15.542 -4.535 -5.924 1.00 92.69 88 HIS A C 1
ATOM 706 O O . HIS A 1 88 ? 15.700 -4.290 -4.729 1.00 92.69 88 HIS A O 1
ATOM 712 N N . LEU A 1 89 ? 16.340 -4.014 -6.859 1.00 92.12 89 LEU A N 1
ATOM 713 C CA . LEU A 1 89 ? 17.491 -3.162 -6.542 1.00 92.12 89 LEU A CA 1
ATOM 714 C C . LEU A 1 89 ? 17.085 -1.895 -5.777 1.00 92.12 89 LEU A C 1
ATOM 716 O O . LEU A 1 89 ? 17.704 -1.546 -4.766 1.00 92.12 89 LEU A O 1
ATOM 720 N N . ALA A 1 90 ? 16.027 -1.212 -6.222 1.00 91.31 90 ALA A N 1
ATOM 721 C CA . ALA A 1 90 ? 15.522 -0.022 -5.541 1.00 91.31 90 ALA A CA 1
ATOM 722 C C . ALA A 1 90 ? 14.994 -0.342 -4.135 1.00 91.31 90 ALA A C 1
ATOM 724 O O . ALA A 1 90 ? 15.273 0.402 -3.190 1.00 91.31 90 ALA A O 1
ATOM 725 N N . THR A 1 91 ? 14.296 -1.468 -3.983 1.00 91.38 91 THR A N 1
ATOM 726 C CA . THR A 1 91 ? 13.779 -1.937 -2.692 1.00 91.38 91 THR A CA 1
ATOM 727 C C . THR A 1 91 ? 14.918 -2.276 -1.731 1.00 91.38 91 THR A C 1
ATOM 729 O O . THR A 1 91 ? 14.923 -1.798 -0.598 1.00 91.38 91 THR A O 1
ATOM 732 N N . THR A 1 92 ? 15.941 -3.007 -2.184 1.00 91.94 92 THR A N 1
ATOM 733 C CA . THR A 1 92 ? 17.132 -3.329 -1.380 1.00 91.94 92 THR A CA 1
ATOM 734 C C . THR A 1 92 ? 17.857 -2.066 -0.926 1.00 91.94 92 THR A C 1
ATOM 736 O O . THR A 1 92 ? 18.197 -1.926 0.250 1.00 91.94 92 THR A O 1
ATOM 739 N N . ARG A 1 93 ? 18.044 -1.090 -1.824 1.00 89.69 93 ARG A N 1
ATOM 740 C CA . ARG A 1 93 ? 18.646 0.210 -1.485 1.00 89.69 93 ARG A CA 1
ATOM 741 C C . ARG A 1 93 ? 17.830 0.959 -0.430 1.00 89.69 93 ARG A C 1
ATOM 743 O O . ARG A 1 93 ? 18.413 1.571 0.466 1.00 89.69 93 ARG A O 1
ATOM 750 N N . TYR A 1 94 ? 16.502 0.938 -0.535 1.00 87.25 94 TYR A N 1
ATOM 751 C CA . TYR A 1 94 ? 15.615 1.545 0.456 1.00 87.25 94 TYR A CA 1
ATOM 752 C C . TYR A 1 94 ? 15.731 0.849 1.820 1.00 87.25 94 TYR A C 1
ATOM 754 O O . TYR A 1 94 ? 15.904 1.513 2.843 1.00 87.25 94 TYR A O 1
ATOM 762 N N . TRP A 1 95 ? 15.729 -0.484 1.830 1.00 86.75 95 TRP A N 1
ATOM 763 C CA . TRP A 1 95 ? 15.823 -1.282 3.049 1.00 86.75 95 TRP A CA 1
ATOM 764 C C . TRP A 1 95 ? 17.162 -1.100 3.776 1.00 86.75 95 TRP A C 1
ATOM 766 O O . TRP A 1 95 ? 17.186 -0.896 4.989 1.00 86.75 95 TRP A O 1
ATOM 776 N N . LEU A 1 96 ? 18.278 -1.059 3.041 1.00 89.31 96 LEU A N 1
ATOM 777 C CA . LEU A 1 96 ? 19.601 -0.794 3.615 1.00 89.31 96 LEU A CA 1
ATOM 778 C C . LEU A 1 96 ? 19.669 0.566 4.319 1.00 89.31 96 LEU A C 1
ATOM 780 O O . LEU A 1 96 ? 20.226 0.664 5.414 1.00 89.31 96 LEU A O 1
ATOM 784 N N . LYS A 1 97 ? 19.069 1.609 3.730 1.00 82.25 97 LYS A N 1
ATOM 785 C CA . LYS A 1 97 ? 18.971 2.926 4.377 1.00 82.25 97 LYS A CA 1
ATOM 786 C C . LYS A 1 97 ? 18.186 2.845 5.682 1.00 82.25 97 LYS A C 1
ATOM 788 O O . LYS A 1 97 ? 18.655 3.361 6.691 1.00 82.25 97 LYS A O 1
ATOM 793 N N . PHE A 1 98 ? 17.038 2.168 5.676 1.00 81.06 98 PHE A N 1
ATOM 794 C CA . PHE A 1 98 ? 16.215 1.985 6.871 1.00 81.06 98 PHE A CA 1
ATOM 795 C C . PHE A 1 98 ? 16.984 1.284 8.003 1.00 81.06 98 PHE A C 1
ATOM 797 O O . PHE A 1 98 ? 17.047 1.805 9.118 1.00 81.06 98 PHE A O 1
ATOM 804 N N . VAL A 1 99 ? 17.637 0.154 7.711 1.00 83.25 99 VAL A N 1
ATOM 805 C CA . VAL A 1 99 ? 18.420 -0.610 8.699 1.00 83.25 99 VAL A CA 1
ATOM 806 C C . VAL A 1 99 ? 19.600 0.206 9.228 1.00 83.25 99 VAL A C 1
ATOM 808 O O . VAL A 1 99 ? 19.862 0.219 10.433 1.00 83.25 99 VAL A O 1
ATOM 811 N N . HIS A 1 100 ? 20.311 0.917 8.351 1.00 80.44 100 HIS A N 1
ATOM 812 C CA . HIS A 1 100 ? 21.440 1.747 8.759 1.00 80.44 100 HIS A CA 1
ATOM 813 C C . HIS A 1 100 ? 20.999 2.907 9.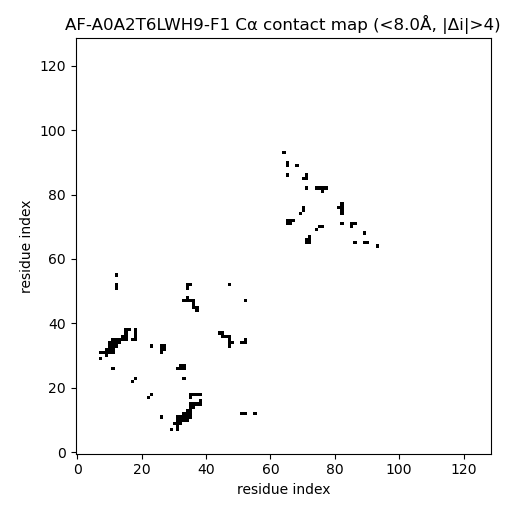659 1.00 80.44 100 HIS A C 1
ATOM 815 O O . HIS A 1 100 ? 21.580 3.111 10.726 1.00 80.44 100 HIS A O 1
ATOM 821 N N . SER A 1 101 ? 19.935 3.622 9.284 1.00 75.69 101 SER A N 1
ATOM 822 C CA . SER A 1 101 ? 19.355 4.691 10.100 1.00 75.69 101 SER A CA 1
ATOM 823 C C . SER A 1 101 ? 18.881 4.180 11.462 1.00 75.69 101 SER A C 1
ATOM 825 O O . SER A 1 101 ? 19.184 4.806 12.477 1.00 75.69 101 SER A O 1
ATOM 827 N N . ALA A 1 102 ? 18.221 3.020 11.516 1.00 76.06 102 ALA A N 1
ATOM 828 C CA . ALA A 1 102 ? 17.804 2.401 12.773 1.00 76.06 102 ALA A CA 1
ATOM 829 C C . ALA A 1 102 ? 19.009 2.045 13.666 1.00 76.06 102 ALA A C 1
ATOM 831 O O . ALA A 1 102 ? 19.007 2.319 14.868 1.00 76.06 102 ALA A O 1
ATOM 832 N N . ARG A 1 103 ? 20.087 1.505 13.080 1.00 72.75 103 ARG A N 1
ATOM 833 C CA . ARG A 1 103 ? 21.321 1.172 13.808 1.00 72.75 103 ARG A CA 1
ATOM 834 C C . ARG A 1 103 ? 22.045 2.412 14.336 1.00 72.75 103 ARG A C 1
ATOM 836 O O . ARG A 1 103 ? 22.600 2.364 15.433 1.00 72.75 103 ARG A O 1
ATOM 843 N N . LEU A 1 104 ? 22.052 3.511 13.583 1.00 70.19 104 LEU A N 1
ATOM 844 C CA . LEU A 1 104 ? 22.623 4.781 14.038 1.00 70.19 104 LEU A CA 1
ATOM 845 C C . LEU A 1 104 ? 21.809 5.379 15.190 1.00 70.19 104 LEU A C 1
ATOM 847 O O . LEU A 1 104 ? 22.399 5.775 16.191 1.00 70.19 104 LEU A O 1
ATOM 851 N N . GLN A 1 105 ? 20.477 5.369 15.099 1.00 63.91 105 GLN A N 1
ATOM 852 C CA . GLN A 1 105 ? 19.603 5.845 16.176 1.00 63.91 105 GLN A CA 1
ATOM 853 C C . GLN A 1 105 ? 19.751 5.021 17.464 1.00 63.91 105 GLN A C 1
ATOM 855 O O . GLN A 1 105 ? 19.778 5.581 18.557 1.00 63.91 105 GLN A O 1
ATOM 860 N N . ALA A 1 106 ? 19.928 3.702 17.357 1.00 69.75 106 ALA A N 1
ATOM 861 C CA . ALA A 1 106 ? 20.187 2.848 18.516 1.00 69.75 106 ALA A CA 1
ATOM 862 C C . ALA A 1 106 ? 21.527 3.177 19.209 1.00 69.75 106 ALA A C 1
ATOM 864 O O . ALA A 1 106 ? 21.618 3.156 20.438 1.00 69.75 106 ALA A O 1
ATOM 865 N N . LYS A 1 107 ? 22.568 3.527 18.438 1.00 62.72 107 LYS A N 1
ATOM 866 C CA . LYS A 1 107 ? 23.880 3.933 18.973 1.00 62.72 107 LYS A CA 1
ATOM 867 C C . LYS A 1 107 ? 23.861 5.333 19.594 1.00 62.72 107 LYS A C 1
ATOM 869 O O . LYS A 1 107 ? 24.491 5.547 20.627 1.00 62.72 107 LYS A O 1
ATOM 874 N N . THR A 1 108 ? 23.138 6.284 19.003 1.00 60.62 108 THR A N 1
ATOM 875 C CA . THR A 1 108 ? 23.010 7.640 19.563 1.00 60.62 108 THR A CA 1
ATOM 876 C C . THR A 1 108 ? 22.135 7.653 20.820 1.00 60.62 108 THR A C 1
ATOM 878 O O . THR A 1 108 ? 22.463 8.343 21.785 1.00 60.62 108 THR A O 1
ATOM 881 N N . ALA A 1 109 ? 21.084 6.828 20.876 1.00 59.19 109 ALA A N 1
ATOM 882 C CA . ALA A 1 109 ? 20.249 6.668 22.067 1.00 59.19 109 ALA A CA 1
ATOM 883 C C . ALA A 1 109 ? 21.004 6.040 23.259 1.00 59.19 109 ALA A C 1
ATOM 885 O O . ALA A 1 109 ? 20.768 6.437 24.401 1.00 59.19 109 ALA A O 1
ATOM 886 N N . SER A 1 110 ? 21.945 5.113 23.021 1.00 55.84 110 SER A N 1
ATOM 887 C CA . SER A 1 110 ? 22.788 4.544 24.091 1.00 55.84 110 SER A CA 1
ATOM 888 C C . SER A 1 110 ? 23.889 5.504 24.567 1.00 55.84 110 SER A C 1
ATOM 890 O O . SER A 1 110 ? 24.243 5.507 25.746 1.00 55.84 110 SER A O 1
ATOM 892 N N . SER A 1 111 ? 24.391 6.373 23.684 1.00 54.44 111 SER A N 1
ATOM 893 C CA . SER A 1 111 ? 25.330 7.453 24.024 1.00 54.44 111 SER A CA 1
ATOM 894 C C . SER A 1 111 ? 24.680 8.529 24.904 1.00 54.44 111 SER A C 1
ATOM 896 O O . SER A 1 111 ? 25.304 8.983 25.862 1.00 54.44 111 SER A O 1
ATOM 898 N N . ARG A 1 112 ? 23.408 8.873 24.662 1.00 53.34 112 ARG A N 1
ATOM 899 C CA . ARG A 1 112 ? 22.686 9.903 25.430 1.00 53.34 112 ARG A CA 1
ATOM 900 C C . ARG A 1 112 ? 22.362 9.492 26.874 1.00 53.34 112 ARG A C 1
ATOM 902 O O . ARG A 1 112 ? 22.233 10.363 27.725 1.00 53.34 112 ARG A O 1
ATOM 909 N N . ARG A 1 113 ? 22.306 8.187 27.180 1.00 50.75 113 ARG A N 1
ATOM 910 C CA . ARG A 1 113 ? 22.155 7.675 28.561 1.00 50.75 113 ARG A CA 1
ATOM 911 C C . ARG A 1 113 ? 23.442 7.723 29.395 1.00 50.75 113 ARG A C 1
ATOM 913 O O . ARG A 1 113 ? 23.353 7.627 30.610 1.00 50.75 113 ARG A O 1
ATOM 920 N N . ARG A 1 114 ? 24.624 7.882 28.783 1.00 48.62 114 ARG A N 1
ATOM 921 C CA . ARG A 1 114 ? 25.910 7.983 29.510 1.00 48.62 114 ARG A CA 1
ATOM 922 C C . ARG A 1 114 ? 26.360 9.421 29.790 1.00 48.62 114 ARG A C 1
ATOM 924 O O . ARG A 1 114 ? 27.343 9.609 30.490 1.00 48.62 114 ARG A O 1
ATOM 931 N N . GLY A 1 115 ? 25.646 10.422 29.268 1.00 46.66 115 GLY A N 1
ATOM 932 C CA . GLY A 1 115 ? 25.969 11.846 29.429 1.00 46.66 115 GLY A CA 1
ATOM 933 C C . GLY A 1 115 ? 25.090 12.616 30.423 1.00 46.66 115 GLY A C 1
ATOM 934 O O . GLY A 1 115 ? 25.132 13.838 30.418 1.00 46.66 115 GLY A O 1
ATOM 935 N N . SER A 1 116 ? 24.276 11.944 31.244 1.00 48.78 116 SER A N 1
ATOM 936 C CA . SER A 1 116 ? 23.441 12.582 32.277 1.00 48.78 116 SER A CA 1
ATOM 937 C C . SER A 1 116 ? 23.783 11.998 33.646 1.00 48.78 116 SER A C 1
ATOM 939 O O . SER A 1 116 ? 23.025 11.240 34.237 1.00 48.78 116 SER A O 1
ATOM 941 N N . ALA A 1 117 ? 25.000 12.282 34.101 1.00 47.47 117 ALA A N 1
ATOM 942 C CA . ALA A 1 117 ? 25.457 11.963 35.449 1.00 47.47 117 ALA A CA 1
ATOM 943 C C . ALA A 1 117 ? 26.468 13.008 35.946 1.00 47.47 117 ALA A C 1
ATOM 945 O O . ALA A 1 117 ? 27.450 12.647 36.571 1.00 47.47 117 ALA A O 1
ATOM 946 N N . ILE A 1 118 ? 26.270 14.297 35.637 1.00 48.94 118 ILE A N 1
ATOM 947 C CA . ILE A 1 118 ? 26.936 15.399 36.353 1.00 48.94 118 ILE A CA 1
ATOM 948 C C . ILE A 1 118 ? 26.015 16.628 36.317 1.00 48.94 118 ILE A C 1
ATOM 950 O O . ILE A 1 118 ? 26.110 17.455 35.420 1.00 48.94 118 ILE A O 1
ATOM 954 N N . SER A 1 119 ? 25.050 16.679 37.235 1.00 40.88 119 SER A N 1
ATOM 955 C CA . SER A 1 119 ? 24.381 17.88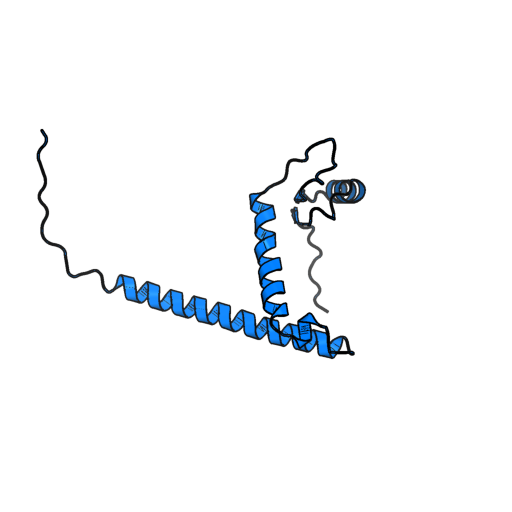9 37.753 1.00 40.88 119 SER A CA 1
ATOM 956 C C . SER A 1 119 ? 23.224 17.422 38.642 1.00 40.88 119 SER A C 1
ATOM 958 O O . SER A 1 119 ? 22.055 17.427 38.268 1.00 40.88 119 SER A O 1
ATOM 960 N N . GLY A 1 120 ? 23.587 16.892 39.805 1.00 37.88 120 GLY A N 1
ATOM 961 C CA . GLY A 1 120 ? 22.691 16.716 40.937 1.00 37.88 120 GLY A CA 1
ATOM 962 C C . GLY A 1 120 ? 23.388 17.346 42.133 1.00 37.88 120 GLY A C 1
ATOM 963 O O . GLY A 1 120 ? 24.496 16.925 42.441 1.00 37.88 120 GLY A O 1
ATOM 964 N N . ILE A 1 121 ? 22.773 18.400 42.669 1.00 38.88 121 ILE A N 1
ATOM 965 C CA . ILE A 1 121 ? 22.879 19.090 43.973 1.00 38.88 121 ILE A CA 1
ATOM 966 C C . ILE A 1 121 ? 22.226 20.447 43.639 1.00 38.88 121 ILE A C 1
ATOM 968 O O . ILE A 1 121 ? 22.759 21.200 42.833 1.00 38.88 121 ILE A O 1
ATOM 972 N N . LEU A 1 122 ? 21.005 20.762 44.059 1.00 36.34 122 LEU A N 1
ATOM 973 C CA . LEU A 1 122 ? 20.554 20.808 45.442 1.00 36.34 122 LEU A CA 1
ATOM 974 C C . LEU A 1 122 ? 19.014 20.762 45.472 1.00 36.34 122 LEU A C 1
ATOM 976 O O . LEU A 1 122 ? 18.358 21.575 44.820 1.00 36.34 122 LEU A O 1
ATOM 980 N N . CYS A 1 123 ? 18.457 19.810 46.221 1.00 32.28 123 CYS A N 1
ATOM 981 C CA . CYS A 1 123 ? 17.111 19.928 46.772 1.00 32.28 123 CYS A CA 1
ATOM 982 C C . CYS A 1 123 ? 17.124 21.014 47.852 1.00 32.28 123 CYS A C 1
ATOM 984 O O . CYS A 1 123 ? 18.031 21.012 48.676 1.00 32.28 123 CYS A O 1
ATOM 986 N N . ASP A 1 124 ? 16.132 21.901 47.845 1.00 28.56 124 ASP A N 1
ATOM 987 C CA . ASP A 1 124 ? 15.175 21.991 48.954 1.00 28.56 124 ASP A CA 1
ATOM 988 C C . ASP A 1 124 ? 14.002 22.912 48.561 1.00 28.56 124 ASP A C 1
ATOM 990 O O . ASP A 1 124 ? 14.143 24.115 48.352 1.00 28.56 124 ASP A O 1
ATOM 994 N N . GLU A 1 125 ? 12.825 22.299 48.418 1.00 36.16 125 GLU A N 1
ATOM 995 C CA . GLU A 1 125 ? 11.528 22.919 48.741 1.00 36.16 125 GLU A CA 1
ATOM 996 C C . GLU A 1 125 ? 11.432 23.075 50.286 1.00 36.16 125 GLU A C 1
ATOM 998 O O . GLU A 1 125 ? 12.298 22.526 50.967 1.00 36.16 125 GLU A O 1
ATOM 1003 N N . PRO A 1 126 ? 10.388 23.668 50.917 1.00 50.03 126 PRO A N 1
ATOM 1004 C CA . PRO A 1 126 ? 9.144 24.246 50.380 1.00 50.03 126 PRO A CA 1
ATOM 1005 C C . PRO A 1 126 ? 8.748 25.587 51.059 1.00 50.03 126 PRO A C 1
ATOM 1007 O O . PRO A 1 126 ? 9.355 26.014 52.034 1.00 50.03 126 PRO A O 1
ATOM 1010 N N . THR A 1 127 ? 7.673 26.247 50.604 1.00 34.78 127 THR A N 1
ATOM 1011 C CA . THR A 1 127 ? 6.473 26.571 51.426 1.00 34.78 127 THR A CA 1
ATOM 1012 C C . THR A 1 127 ? 5.538 27.596 50.762 1.00 34.78 127 THR A C 1
ATOM 1014 O O . THR A 1 127 ? 5.830 28.775 50.605 1.00 34.78 127 THR A O 1
ATOM 1017 N N . ARG A 1 128 ? 4.347 27.088 50.434 1.00 37.97 128 ARG A N 1
ATOM 1018 C CA . ARG A 1 128 ? 3.016 27.716 50.444 1.00 37.97 128 ARG A CA 1
ATOM 1019 C C . ARG A 1 128 ? 2.896 29.085 51.153 1.00 37.97 128 ARG A C 1
ATOM 1021 O O . ARG A 1 128 ? 3.020 29.133 52.374 1.00 37.97 128 ARG A O 1
ATOM 1028 N N . LYS A 1 129 ? 2.423 30.102 50.423 1.00 38.22 129 LYS A N 1
ATOM 1029 C CA . LYS A 1 129 ? 1.167 30.843 50.671 1.00 38.22 129 LYS A CA 1
ATOM 1030 C C . LYS A 1 129 ? 0.646 31.421 49.361 1.00 38.22 129 LYS A C 1
ATOM 1032 O O . LYS A 1 129 ? 1.488 31.852 48.550 1.00 38.22 129 LYS A O 1
#

Secondary structure (DSSP, 8-state):
------PPPSEEE--GGG--HHHHHHHHHTT-EEE-PPPTT-SSPPP--HHHHTTHHHHHHHHHHHTTSHHHHTT--SSHHHHHHHHHHHHHHHHHHHHHHHHHHHHHHHHHTSS--S-----------

Sequence (129 aa):
MIDLPEQAPDAFLADKGYDADAIRADLAERKIKAVIPGRSNRRVKIEYDRALYKQRNRIECMFGHLKINRAIATRYDQLANSFLGMVHLATTRYWLKFVHSARLQAKTASSRRRGSAISGILCDEPTRK

Solvent-accessible surface area (backbone atoms only — not comparable to full-atom values): 8088 Å² total; per-residue (Å²): 132,86,88,68,78,90,70,82,57,71,59,46,76,53,54,48,87,63,60,42,69,69,56,52,50,54,31,54,76,71,66,25,42,71,30,42,50,58,48,88,87,49,91,68,86,60,87,53,56,63,73,67,46,56,55,52,52,59,58,53,51,51,52,54,59,49,46,70,41,59,58,64,58,71,54,69,55,88,48,68,68,60,41,51,51,52,51,50,54,52,48,52,56,52,49,52,50,53,54,48,53,53,54,50,52,56,53,53,58,59,54,61,69,73,72,75,82,84,88,86,85,78,91,77,85,89,82,94,130

Radius of gyration: 24.78 Å; Cα contacts (8 Å, |Δi|>4): 79; chains: 1; bounding box: 54×53×73 Å

Mean predicted aligned error: 12.48 Å

Foldseek 3Di:
DDPDPPDQEQEDADELVPPDPVSVVVCVVSNHHYQYAHDPPDPDGDDHDPVVNVVVVVVVVLVVQLCVPVCQVVVVDPDPVVNVVSSVVSSVVVVVVVVVVVVVVVVVVVVVVVPPDPDDDDDDDDDDD